Protein AF-W2XPP6-F1 (afdb_monomer)

Radius of gyration: 31.5 Å; Cα contacts (8 Å, |Δi|>4): 57; chains: 1; bounding box: 90×68×47 Å

pLDDT: mean 72.06, std 24.94, range [24.69, 98.06]

Organism: NCBI:txid1317063

Structure (mmCIF, N/CA/C/O backbone):
data_AF-W2XPP6-F1
#
_entry.id   AF-W2XPP6-F1
#
loop_
_atom_site.group_PDB
_atom_site.id
_atom_site.type_symbol
_atom_site.label_atom_id
_atom_site.label_alt_id
_atom_site.label_comp_id
_atom_site.label_asym_id
_atom_site.label_entity_id
_atom_site.label_seq_id
_atom_site.pdbx_PDB_ins_code
_atom_site.Cartn_x
_atom_site.Cartn_y
_atom_site.Cartn_z
_atom_site.occupancy
_atom_site.B_iso_or_equiv
_atom_site.auth_seq_id
_atom_site.auth_comp_id
_atom_site.auth_asym_id
_atom_site.auth_atom_id
_atom_site.pdbx_PDB_model_num
ATOM 1 N N . MET A 1 1 ? -51.534 16.015 16.614 1.00 42.66 1 MET A N 1
ATOM 2 C CA . MET A 1 1 ? -51.135 16.890 15.484 1.00 42.66 1 MET A CA 1
ATOM 3 C C . MET A 1 1 ? -49.617 16.843 15.368 1.00 42.66 1 MET A C 1
ATOM 5 O O . MET A 1 1 ? -48.978 16.786 16.409 1.00 42.66 1 MET A O 1
ATOM 9 N N . ALA A 1 2 ? -49.040 16.830 14.162 1.00 58.72 2 ALA A N 1
ATOM 10 C CA . ALA A 1 2 ? -47.587 16.743 13.966 1.00 58.72 2 ALA A CA 1
ATOM 11 C C . ALA A 1 2 ? -47.048 18.016 13.294 1.00 58.72 2 ALA A C 1
ATOM 13 O O . ALA A 1 2 ? -47.518 18.393 12.223 1.00 58.72 2 ALA A O 1
ATOM 14 N N . VAL A 1 3 ? -46.066 18.674 13.918 1.00 60.50 3 VAL A N 1
ATOM 15 C CA . VAL A 1 3 ? -45.445 19.905 13.399 1.00 60.50 3 VAL A CA 1
ATOM 16 C C . VAL A 1 3 ? -44.143 19.554 12.681 1.00 60.50 3 VAL A C 1
ATOM 18 O O . VAL A 1 3 ? -43.155 19.194 13.316 1.00 60.50 3 VAL A O 1
ATOM 21 N N . MET A 1 4 ? -44.131 19.678 11.353 1.00 54.22 4 MET A N 1
ATOM 22 C CA . MET A 1 4 ? -42.946 19.436 10.521 1.00 54.22 4 MET A CA 1
ATOM 23 C C . MET A 1 4 ? -42.220 20.752 10.218 1.00 54.22 4 MET A C 1
ATOM 25 O O . MET A 1 4 ? -42.762 21.625 9.543 1.00 54.22 4 MET A O 1
ATOM 29 N N . THR A 1 5 ? -40.977 20.906 10.687 1.00 69.69 5 THR A N 1
ATOM 30 C CA . THR A 1 5 ? -40.183 22.130 10.479 1.00 69.69 5 THR A CA 1
ATOM 31 C C . THR A 1 5 ? -39.260 22.023 9.259 1.00 69.69 5 THR A C 1
ATOM 33 O O . THR A 1 5 ? -38.245 21.325 9.252 1.00 69.69 5 THR A O 1
ATOM 36 N N . ARG A 1 6 ? -39.600 22.757 8.192 1.00 64.06 6 ARG A N 1
ATOM 37 C CA . ARG A 1 6 ? -38.834 22.805 6.935 1.00 64.06 6 ARG A CA 1
ATOM 38 C C . ARG A 1 6 ? -37.550 23.629 7.098 1.00 64.06 6 ARG A C 1
ATOM 40 O O . ARG A 1 6 ? -37.597 24.856 7.130 1.00 64.06 6 ARG A O 1
ATOM 47 N N . ARG A 1 7 ? -36.388 22.969 7.132 1.00 66.56 7 ARG A N 1
ATOM 48 C CA . ARG A 1 7 ? -35.077 23.645 7.070 1.00 66.56 7 ARG A CA 1
ATOM 49 C C . ARG A 1 7 ? -34.815 24.181 5.656 1.00 66.56 7 ARG A C 1
ATOM 51 O O . ARG A 1 7 ? -35.081 23.485 4.680 1.00 66.56 7 ARG A O 1
ATOM 58 N N . GLN A 1 8 ? -34.258 25.388 5.543 1.00 66.62 8 GLN A N 1
ATOM 59 C CA . GLN A 1 8 ? -33.750 25.936 4.278 1.00 66.62 8 GLN A CA 1
ATOM 60 C C . GLN A 1 8 ? -32.220 26.022 4.296 1.00 66.62 8 GLN A C 1
ATOM 62 O O . GLN A 1 8 ? -31.626 26.399 5.306 1.00 66.62 8 GLN A O 1
ATOM 67 N N . ALA A 1 9 ? -31.583 25.702 3.168 1.00 64.62 9 ALA A N 1
ATOM 68 C CA . ALA A 1 9 ? -30.138 25.808 2.997 1.00 64.62 9 ALA A CA 1
ATOM 69 C C . ALA A 1 9 ? -29.765 27.169 2.386 1.00 64.62 9 ALA A C 1
ATOM 71 O O . ALA A 1 9 ? -30.153 27.475 1.261 1.00 64.62 9 ALA A O 1
ATOM 72 N N . LYS A 1 10 ? -28.978 27.981 3.104 1.00 64.50 10 LYS A N 1
ATOM 73 C CA . LYS A 1 10 ? -28.370 29.200 2.546 1.00 64.50 10 LYS A CA 1
ATOM 74 C C . LYS A 1 10 ? -27.074 28.838 1.819 1.00 64.50 10 LYS A C 1
ATOM 76 O O . LYS A 1 10 ? -26.094 28.463 2.461 1.00 64.50 10 LYS A O 1
ATOM 81 N N . ALA A 1 11 ? -27.059 28.971 0.494 1.00 72.25 11 ALA A N 1
ATOM 82 C CA . ALA A 1 11 ? -25.853 28.776 -0.306 1.00 72.25 11 ALA A CA 1
ATOM 83 C C . ALA A 1 11 ? -24.819 29.879 -0.012 1.00 72.25 11 ALA A C 1
ATOM 85 O O . ALA A 1 11 ? -25.131 31.069 -0.076 1.00 72.25 11 ALA A O 1
ATOM 86 N N . LYS A 1 12 ? -23.575 29.491 0.293 1.00 75.19 12 LYS A N 1
ATOM 87 C CA . LYS A 1 12 ? -22.450 30.424 0.445 1.00 75.19 12 LYS A CA 1
ATOM 88 C C . LYS A 1 12 ? -21.762 30.600 -0.910 1.00 75.19 12 LYS A C 1
ATOM 90 O O . LYS A 1 12 ? -21.158 29.657 -1.411 1.00 75.19 12 LYS A O 1
ATOM 95 N N . ARG A 1 13 ? -21.834 31.799 -1.494 1.00 73.81 13 ARG A N 1
ATOM 96 C CA . ARG A 1 13 ? -21.019 32.160 -2.666 1.00 73.81 13 ARG A CA 1
ATOM 97 C C . ARG A 1 13 ? -19.594 32.461 -2.208 1.00 73.81 13 ARG A C 1
ATOM 99 O O . ARG A 1 13 ? -19.400 33.361 -1.395 1.00 73.81 13 ARG A O 1
ATOM 106 N N . VAL A 1 14 ? -18.621 31.728 -2.740 1.00 75.19 14 VAL A N 1
ATOM 107 C CA . VAL A 1 14 ? -17.199 32.069 -2.596 1.00 75.19 14 VAL A CA 1
ATOM 108 C C . VAL A 1 14 ? -16.912 33.334 -3.412 1.00 75.19 14 VAL A C 1
ATOM 110 O O . VAL A 1 14 ? -17.481 33.535 -4.488 1.00 75.19 14 VAL A O 1
ATOM 113 N N . ARG A 1 15 ? -16.042 34.195 -2.885 1.00 73.31 15 ARG A N 1
ATOM 114 C CA . ARG A 1 15 ? -15.371 35.271 -3.619 1.00 73.31 15 ARG A CA 1
ATOM 115 C C . ARG A 1 15 ? -13.880 34.956 -3.585 1.00 73.31 15 ARG A C 1
ATOM 117 O O . ARG A 1 15 ? -13.365 34.651 -2.512 1.00 73.31 15 ARG A O 1
ATOM 124 N N . PHE A 1 16 ? -13.228 35.018 -4.736 1.00 64.94 16 PHE A N 1
ATOM 125 C CA . PHE A 1 16 ? -11.772 35.080 -4.825 1.00 64.94 16 PHE A CA 1
ATOM 126 C C . PHE A 1 16 ? -11.352 36.556 -4.846 1.00 64.94 16 PHE A C 1
ATOM 128 O O . PHE A 1 16 ? -12.183 37.421 -5.141 1.00 64.94 16 PHE A O 1
ATOM 135 N N . ALA A 1 17 ? -10.100 36.836 -4.492 1.00 58.97 17 ALA A N 1
ATOM 136 C CA . ALA A 1 17 ? -9.483 38.138 -4.715 1.00 58.97 17 ALA A CA 1
ATOM 137 C C . ALA A 1 17 ? -8.732 38.099 -6.053 1.00 58.97 17 ALA A C 1
ATOM 139 O O . ALA A 1 17 ? -8.051 37.111 -6.323 1.00 58.97 17 ALA A O 1
ATOM 140 N N . ASP A 1 18 ? -8.854 39.153 -6.859 1.00 50.34 18 ASP A N 1
ATOM 141 C CA . ASP A 1 18 ? -7.971 39.383 -8.006 1.00 50.34 18 ASP A CA 1
ATOM 142 C C . ASP A 1 18 ? -6.739 40.160 -7.522 1.00 50.34 18 ASP A C 1
ATOM 144 O O . ASP A 1 18 ? -6.865 41.248 -6.955 1.00 50.34 18 ASP A O 1
ATOM 148 N N . GLU A 1 19 ? -5.542 39.608 -7.726 1.00 49.19 19 GLU A N 1
ATOM 149 C CA . GLU A 1 19 ? -4.284 40.198 -7.252 1.00 49.19 19 GLU A CA 1
ATOM 150 C C . GLU A 1 19 ? -3.703 41.222 -8.242 1.00 49.19 19 GLU A C 1
ATOM 152 O O . GLU A 1 19 ? -2.652 41.015 -8.841 1.00 49.19 19 GLU A O 1
ATOM 157 N N . HIS A 1 20 ? -4.364 42.376 -8.373 1.00 41.66 20 HIS 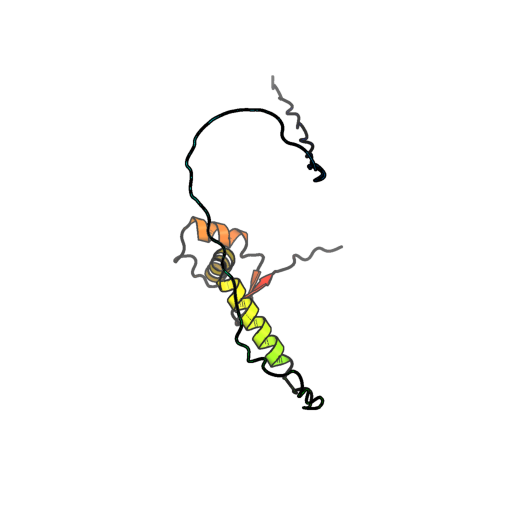A N 1
ATOM 158 C CA . HIS A 1 20 ? -3.766 43.573 -8.975 1.00 41.66 20 HIS A CA 1
ATOM 159 C C . HIS A 1 20 ? -4.054 44.816 -8.123 1.00 41.66 20 HIS A C 1
ATOM 161 O O . HIS A 1 20 ? -5.072 45.484 -8.283 1.00 41.66 20 HIS A O 1
ATOM 167 N N . SER A 1 21 ? -3.131 45.124 -7.208 1.00 43.22 21 SER A N 1
ATOM 168 C CA . SER A 1 21 ? -3.179 46.309 -6.343 1.00 43.22 21 SER A CA 1
ATOM 169 C C . SER A 1 21 ? -1.773 46.871 -6.111 1.00 43.22 21 SER A C 1
ATOM 171 O O . SER A 1 21 ? -1.229 46.788 -5.009 1.00 43.22 21 SER A O 1
ATOM 173 N N . GLU A 1 22 ? -1.175 47.451 -7.152 1.00 41.59 22 GLU A N 1
ATOM 174 C CA . GLU A 1 22 ? -0.006 48.313 -6.965 1.00 41.59 22 GLU A CA 1
ATOM 175 C C . GLU A 1 22 ? -0.398 49.691 -6.394 1.00 41.59 22 GLU A C 1
ATOM 177 O O . GLU A 1 22 ? -1.498 50.189 -6.621 1.00 41.59 22 GLU A O 1
ATOM 182 N N . GLN A 1 23 ? 0.593 50.326 -5.760 1.00 33.72 23 GLN A N 1
ATOM 183 C CA . GLN A 1 23 ? 0.696 51.741 -5.370 1.00 33.72 23 GLN A CA 1
ATOM 184 C C . GLN A 1 23 ? 0.149 52.213 -3.999 1.00 33.72 23 GLN A C 1
ATOM 186 O O . GLN A 1 23 ? -1.025 52.125 -3.665 1.00 33.72 23 GLN A O 1
ATOM 191 N N . ALA A 1 24 ? 1.074 52.883 -3.293 1.00 32.25 24 ALA A N 1
ATOM 192 C CA . ALA A 1 24 ? 0.899 54.002 -2.354 1.00 32.25 24 ALA A CA 1
ATOM 193 C C . ALA A 1 24 ? 0.242 53.778 -0.963 1.00 32.25 24 ALA A C 1
ATOM 195 O O . ALA A 1 24 ? -0.955 54.002 -0.788 1.00 32.25 24 ALA A O 1
ATOM 196 N N . PRO A 1 25 ? 1.048 53.547 0.099 1.00 37.03 25 PRO A N 1
ATOM 197 C CA . PRO A 1 25 ? 0.629 53.782 1.483 1.00 37.03 25 PRO A CA 1
ATOM 198 C C . PRO A 1 25 ? 0.723 55.274 1.880 1.00 37.03 25 PRO A C 1
ATOM 200 O O . PRO A 1 25 ? 1.725 55.946 1.616 1.00 37.03 25 PRO A O 1
ATOM 203 N N . LYS A 1 26 ? -0.294 55.796 2.583 1.00 34.66 26 LYS A N 1
ATOM 204 C CA . LYS A 1 26 ? -0.309 57.136 3.211 1.00 34.66 26 LYS A CA 1
ATOM 205 C C . LYS A 1 26 ? -1.051 57.097 4.557 1.00 34.66 26 LYS A C 1
ATOM 207 O O . LYS A 1 26 ? -2.172 56.610 4.618 1.00 34.66 26 LYS A O 1
ATOM 212 N N . GLY A 1 27 ? -0.447 57.681 5.598 1.00 32.12 27 GLY A N 1
ATOM 213 C CA . GLY A 1 27 ? -0.961 57.720 6.981 1.00 32.12 27 GLY A CA 1
ATOM 214 C C . GLY A 1 27 ? -0.181 56.754 7.894 1.00 32.12 27 GLY A C 1
ATOM 215 O O . GLY A 1 27 ? -0.270 55.553 7.686 1.00 32.12 27 GLY A O 1
ATOM 216 N N . ARG A 1 28 ? 0.745 57.190 8.768 1.00 32.41 28 ARG A N 1
ATOM 217 C CA . ARG A 1 28 ? 0.579 58.028 9.987 1.00 32.41 28 ARG A CA 1
ATOM 218 C C . ARG A 1 28 ? -0.072 57.207 11.116 1.00 32.41 28 ARG A C 1
ATOM 220 O O . ARG A 1 28 ? -1.224 56.833 10.962 1.00 32.41 28 ARG A O 1
ATOM 227 N N . GLU A 1 29 ? 0.556 56.897 12.254 1.00 32.75 29 GLU A N 1
ATOM 228 C CA . GLU A 1 29 ? 1.862 57.247 12.881 1.00 32.75 29 GLU A CA 1
ATOM 229 C C . GLU A 1 29 ? 2.376 55.979 13.658 1.00 32.75 29 GLU A C 1
ATOM 231 O O . GLU A 1 29 ? 1.748 54.933 13.521 1.00 32.75 29 GLU A O 1
ATOM 236 N N . GLN A 1 30 ? 3.468 55.882 14.441 1.00 35.38 30 GLN A N 1
ATOM 237 C CA . GLN A 1 30 ? 4.329 56.859 15.138 1.00 35.38 30 GLN A CA 1
ATOM 238 C C . GLN A 1 30 ? 5.777 56.310 15.379 1.00 35.38 30 GLN A C 1
ATOM 240 O O . GLN A 1 30 ? 6.237 55.408 14.687 1.00 35.38 30 GLN A O 1
ATOM 245 N N . CYS A 1 31 ? 6.506 56.883 16.345 1.00 24.69 31 CYS A N 1
ATOM 246 C CA . CYS A 1 31 ? 7.931 56.732 16.688 1.00 24.69 31 CYS A CA 1
ATOM 247 C C . CYS A 1 31 ? 8.430 55.362 17.216 1.00 24.69 31 CYS A C 1
ATOM 249 O O . CYS A 1 31 ? 7.846 54.823 18.157 1.00 24.69 31 CYS A O 1
ATOM 251 N N . LYS A 1 32 ? 9.654 54.958 16.816 1.00 36.91 32 LYS A N 1
ATOM 252 C CA . LYS A 1 32 ? 10.876 55.108 17.660 1.00 36.91 32 LYS A CA 1
ATOM 253 C C . LYS A 1 32 ? 12.205 54.794 16.929 1.00 36.91 32 LYS A C 1
ATOM 255 O O . LYS A 1 32 ? 12.531 53.642 16.683 1.00 36.91 32 LYS A O 1
ATOM 260 N N . GLU A 1 33 ? 12.947 55.861 16.621 1.00 30.14 33 GLU A N 1
ATOM 261 C CA . GLU A 1 33 ? 14.391 56.071 16.881 1.00 30.14 33 GLU A CA 1
ATOM 262 C C . GLU A 1 33 ? 15.292 54.851 17.204 1.00 30.14 33 GLU A C 1
ATOM 264 O O . GLU A 1 33 ? 15.081 54.207 18.233 1.00 30.14 33 GLU A O 1
ATOM 269 N N . ARG A 1 34 ? 16.374 54.659 16.416 1.00 41.31 34 ARG A N 1
ATOM 270 C CA . ARG A 1 34 ? 17.809 54.699 16.833 1.00 41.31 34 ARG A CA 1
ATOM 271 C C . ARG A 1 34 ? 18.751 54.777 15.615 1.00 41.31 34 ARG A C 1
ATOM 273 O O . ARG A 1 34 ? 18.517 54.099 14.620 1.00 41.31 34 ARG A O 1
ATOM 280 N N . ASP A 1 35 ? 19.809 55.584 15.714 1.00 32.84 35 ASP A N 1
ATOM 281 C CA . ASP A 1 35 ? 20.858 55.761 14.691 1.00 32.84 35 ASP A CA 1
ATOM 282 C C . ASP A 1 35 ? 21.859 54.587 14.615 1.00 32.84 35 ASP A C 1
ATOM 284 O O . ASP A 1 35 ? 21.977 53.811 15.566 1.00 32.84 35 ASP A O 1
ATOM 288 N N . GLY A 1 36 ? 22.608 54.463 13.501 1.00 33.81 36 GLY A N 1
ATOM 289 C CA . GLY A 1 36 ? 23.469 53.283 13.261 1.00 33.81 36 GLY A CA 1
ATOM 290 C C . GLY A 1 36 ? 24.671 53.371 12.295 1.00 33.81 36 GLY A C 1
ATOM 291 O O . GLY A 1 36 ? 25.400 52.392 12.217 1.00 33.81 36 GLY A O 1
ATOM 292 N N . VAL A 1 37 ? 24.928 54.510 11.634 1.00 33.53 37 VAL A N 1
ATOM 293 C CA . VAL A 1 37 ? 26.162 54.833 10.862 1.00 33.53 37 VAL A CA 1
ATOM 294 C C . VAL A 1 37 ? 26.525 53.961 9.629 1.00 33.53 37 VAL A C 1
ATOM 296 O O . VAL A 1 37 ? 25.924 52.934 9.337 1.00 33.53 37 VAL A O 1
ATOM 299 N N . VAL A 1 38 ? 27.481 54.465 8.841 1.00 37.25 38 VAL A N 1
ATOM 300 C CA . VAL A 1 38 ? 27.958 53.950 7.543 1.00 37.25 38 VAL A CA 1
ATOM 301 C C . VAL A 1 38 ? 29.095 52.927 7.689 1.00 37.25 38 VAL A C 1
ATOM 303 O O . VAL A 1 38 ? 29.943 53.090 8.562 1.00 37.25 38 VAL A O 1
ATOM 306 N N . ASN A 1 39 ? 29.187 51.952 6.775 1.00 31.70 39 ASN A N 1
ATOM 307 C CA . ASN A 1 39 ? 30.424 51.740 6.008 1.00 31.70 39 ASN A CA 1
ATOM 308 C C . ASN A 1 39 ? 30.163 50.974 4.697 1.00 31.70 39 ASN A C 1
ATOM 310 O O . ASN A 1 39 ? 29.434 49.984 4.687 1.00 31.70 39 ASN A O 1
ATOM 314 N N . GLU A 1 40 ? 30.804 51.397 3.610 1.00 42.56 40 GLU A N 1
ATOM 315 C CA . GLU A 1 40 ? 30.928 50.617 2.372 1.00 42.56 40 GLU A CA 1
ATOM 316 C C . GLU A 1 40 ? 32.247 49.832 2.405 1.00 42.56 40 GLU A C 1
ATOM 318 O O . GLU A 1 40 ? 33.208 50.330 2.976 1.00 42.56 40 GLU A O 1
ATOM 323 N N . HIS A 1 41 ? 32.317 48.647 1.783 1.00 33.66 41 HIS A N 1
ATOM 324 C CA . HIS A 1 41 ? 33.514 48.144 1.077 1.00 33.66 41 HIS A CA 1
ATOM 325 C C . HIS A 1 41 ? 33.217 46.814 0.357 1.00 33.66 41 HIS A C 1
ATOM 327 O O . HIS A 1 41 ? 33.024 45.775 0.983 1.00 33.66 41 HIS A O 1
ATOM 333 N N . SER A 1 42 ? 33.256 46.856 -0.975 1.00 45.34 42 SER A N 1
ATOM 334 C CA . SER A 1 42 ? 33.738 45.747 -1.818 1.00 45.34 42 SER A CA 1
ATOM 335 C C . SER A 1 42 ? 35.250 45.977 -2.031 1.00 45.34 42 SER A C 1
ATOM 337 O O . SER A 1 42 ? 35.654 47.147 -1.968 1.00 45.34 42 SER A O 1
ATOM 339 N N . PRO A 1 43 ? 36.101 44.948 -2.239 1.00 46.22 43 PRO A N 1
ATOM 340 C CA . PRO A 1 43 ? 36.245 44.405 -3.601 1.00 46.22 43 PRO A CA 1
ATOM 341 C C . PRO A 1 43 ? 36.653 42.908 -3.705 1.00 46.22 43 PRO A C 1
ATOM 343 O O . PRO A 1 43 ? 36.899 42.248 -2.703 1.00 46.22 43 PRO A O 1
ATOM 346 N N . ASP A 1 44 ? 36.754 42.435 -4.957 1.00 31.36 44 ASP A N 1
ATOM 347 C CA . ASP A 1 44 ? 37.616 41.367 -5.520 1.00 31.36 44 ASP A CA 1
ATOM 348 C C . ASP A 1 44 ? 37.659 39.954 -4.872 1.00 31.36 44 ASP A C 1
ATOM 350 O O . ASP A 1 44 ? 37.981 39.778 -3.706 1.00 31.36 44 ASP A O 1
ATOM 354 N N . ASN A 1 45 ? 37.283 38.851 -5.544 1.00 39.91 45 ASN A N 1
ATOM 355 C CA . ASN A 1 45 ? 37.708 38.263 -6.840 1.00 39.91 45 ASN A CA 1
ATOM 356 C C . ASN A 1 45 ? 38.895 37.270 -6.732 1.00 39.91 45 ASN A C 1
ATOM 358 O O . ASN A 1 45 ? 40.052 37.661 -6.821 1.00 39.91 45 ASN A O 1
ATOM 362 N N . ILE A 1 46 ? 38.548 35.978 -6.628 1.00 43.97 46 ILE A N 1
ATOM 363 C CA . ILE A 1 46 ? 39.235 34.751 -7.101 1.00 43.97 46 ILE A CA 1
ATOM 364 C C . ILE A 1 46 ? 38.074 33.739 -7.251 1.00 43.97 46 ILE A C 1
ATOM 366 O O . ILE A 1 46 ? 37.360 33.504 -6.281 1.00 43.97 46 ILE A O 1
ATOM 370 N N . SER A 1 47 ? 37.615 33.330 -8.438 1.00 40.25 47 SER A N 1
ATOM 371 C CA . SER A 1 47 ? 38.251 32.604 -9.553 1.00 40.25 47 SER A CA 1
ATOM 372 C C . SER A 1 47 ? 38.352 31.087 -9.325 1.00 40.25 47 SER A C 1
ATOM 374 O O . SER A 1 47 ? 38.999 30.648 -8.382 1.00 40.25 47 SER A O 1
ATOM 376 N N . GLN A 1 48 ? 37.766 30.333 -10.269 1.00 42.03 48 GLN A N 1
ATOM 377 C CA . GLN A 1 48 ? 37.848 28.874 -10.467 1.00 42.03 48 GLN A CA 1
ATOM 378 C C . GLN A 1 48 ? 37.250 27.951 -9.371 1.00 42.03 48 GLN A C 1
ATOM 380 O O . GLN A 1 48 ? 37.176 28.304 -8.204 1.00 42.03 48 GLN A O 1
ATOM 385 N N . ASP A 1 49 ? 36.725 26.759 -9.693 1.00 39.81 49 ASP A N 1
ATOM 386 C CA . ASP A 1 49 ? 36.689 26.041 -10.984 1.00 39.81 49 ASP A CA 1
ATOM 387 C C . ASP A 1 49 ? 35.262 25.780 -11.511 1.00 39.81 49 ASP A C 1
ATOM 389 O O . ASP A 1 49 ? 34.342 25.461 -10.758 1.00 39.81 49 ASP A O 1
ATOM 393 N N . GLN A 1 50 ? 35.100 25.804 -12.842 1.00 43.59 50 GLN A N 1
ATOM 394 C CA . GLN A 1 50 ? 33.995 25.102 -13.508 1.00 43.59 50 GLN A CA 1
ATOM 395 C C . GLN A 1 50 ? 34.443 23.675 -13.872 1.00 43.59 50 GLN A C 1
ATOM 397 O O . GLN A 1 50 ? 35.424 23.538 -14.607 1.00 43.59 50 GLN A O 1
ATOM 402 N N . PRO A 1 51 ? 33.711 22.607 -13.497 1.00 46.16 51 PRO A N 1
ATOM 403 C CA . PRO A 1 51 ? 33.853 21.322 -14.176 1.00 46.16 51 PRO A CA 1
ATOM 404 C C . PRO A 1 51 ? 33.346 21.480 -15.618 1.00 46.16 51 PRO A C 1
ATOM 406 O O . PRO A 1 51 ? 32.176 21.788 -15.852 1.00 46.16 51 PRO A O 1
ATOM 409 N N . SER A 1 52 ? 34.241 21.337 -16.596 1.00 45.28 52 SER A N 1
ATOM 410 C CA . SER A 1 52 ? 33.989 21.814 -17.956 1.00 45.28 52 SER A CA 1
ATOM 411 C C . SER A 1 52 ? 32.912 21.022 -18.705 1.00 45.28 52 SER A C 1
ATOM 413 O O . SER A 1 52 ? 32.927 19.792 -18.810 1.00 45.28 52 SER A O 1
ATOM 415 N N . SER A 1 53 ? 31.994 21.755 -19.338 1.00 51.50 53 SER A N 1
ATOM 416 C CA . SER A 1 53 ? 31.131 21.185 -20.367 1.00 51.50 53 SER A CA 1
ATOM 417 C C . SER A 1 53 ? 31.954 20.903 -21.625 1.00 51.50 53 SER A C 1
ATOM 419 O O . SER A 1 53 ? 32.198 21.809 -22.419 1.00 51.50 53 SER A O 1
ATOM 421 N N . THR A 1 54 ? 32.380 19.651 -21.819 1.00 47.47 54 THR A N 1
ATOM 422 C CA . THR A 1 54 ? 32.135 18.861 -23.049 1.00 47.47 54 THR A CA 1
ATOM 423 C C . THR A 1 54 ? 32.964 17.575 -23.048 1.00 47.47 54 THR A C 1
ATOM 425 O O . THR A 1 54 ? 34.088 17.522 -23.541 1.00 47.47 54 THR A O 1
ATOM 428 N N . LYS A 1 55 ? 32.334 16.474 -22.630 1.00 45.16 55 LYS A N 1
ATOM 429 C CA . LYS A 1 55 ? 32.555 15.176 -23.282 1.00 45.16 55 LYS A CA 1
ATOM 430 C C . LYS A 1 55 ? 31.258 14.372 -23.323 1.00 45.16 55 LYS A C 1
ATOM 432 O O . LYS A 1 55 ? 31.108 13.345 -22.673 1.00 45.16 55 LYS A O 1
ATOM 437 N N . ARG A 1 56 ? 30.293 14.867 -24.110 1.00 54.88 56 ARG A N 1
ATOM 438 C CA . ARG A 1 56 ? 29.120 14.078 -24.512 1.00 54.88 56 ARG A CA 1
ATOM 439 C C . ARG A 1 56 ? 29.586 12.953 -25.438 1.00 54.88 56 ARG A C 1
ATOM 441 O O . ARG A 1 56 ? 29.571 13.108 -26.654 1.00 54.88 56 ARG A O 1
ATOM 448 N N . THR A 1 57 ? 29.999 11.830 -24.859 1.00 50.84 57 THR A N 1
ATOM 449 C CA . THR A 1 57 ? 30.154 10.554 -25.565 1.00 50.84 57 THR A CA 1
ATOM 450 C C . THR A 1 57 ? 28.770 10.009 -25.912 1.00 50.84 57 THR A C 1
ATOM 452 O O . THR A 1 57 ? 28.262 9.085 -25.281 1.00 50.84 57 THR A O 1
ATOM 455 N N . SER A 1 58 ? 28.128 10.625 -26.905 1.00 57.62 58 SER A N 1
ATOM 456 C CA . SER A 1 58 ? 27.022 10.000 -27.627 1.00 57.62 58 SER A CA 1
ATOM 457 C C . SER A 1 58 ? 27.502 8.670 -28.209 1.00 57.62 58 SER A C 1
ATOM 459 O O . SER A 1 58 ? 28.606 8.621 -28.747 1.00 57.62 58 SER A O 1
ATOM 461 N N . ALA A 1 59 ? 26.669 7.631 -28.116 1.00 54.09 59 ALA A N 1
ATOM 462 C CA . ALA A 1 59 ? 27.020 6.241 -28.420 1.00 54.09 59 ALA A CA 1
ATOM 463 C C . ALA A 1 59 ? 28.023 5.584 -27.441 1.00 54.09 59 ALA A C 1
ATOM 465 O O . ALA A 1 59 ? 28.969 4.916 -27.847 1.00 54.09 59 ALA A O 1
ATOM 466 N N . LEU A 1 60 ? 27.724 5.646 -26.140 1.00 55.16 60 LEU A N 1
ATOM 467 C CA . LEU A 1 60 ? 27.555 4.363 -25.449 1.00 55.16 60 LEU A CA 1
ATOM 468 C C . LEU A 1 60 ? 26.166 3.826 -25.827 1.00 55.16 60 LEU A C 1
ATOM 470 O O . LEU A 1 60 ? 25.230 4.615 -25.986 1.00 55.16 60 LEU A O 1
ATOM 474 N N . GLY A 1 61 ? 26.058 2.518 -26.068 1.00 50.59 61 GLY A N 1
ATOM 475 C CA . GLY A 1 61 ? 24.791 1.896 -26.461 1.00 50.59 61 GLY A CA 1
ATOM 476 C C . GLY A 1 61 ? 23.720 2.121 -25.396 1.00 50.59 61 GLY A C 1
ATOM 477 O O . GLY A 1 61 ? 24.044 2.189 -24.213 1.00 50.59 61 GLY A O 1
ATOM 478 N N . GLY A 1 62 ? 22.456 2.247 -25.815 1.00 58.31 62 GLY A N 1
ATOM 479 C CA . GLY A 1 62 ? 21.344 2.272 -24.867 1.00 58.31 62 GLY A CA 1
ATOM 480 C C . GLY A 1 62 ? 21.400 1.005 -24.023 1.00 58.31 62 GLY A C 1
ATOM 481 O O . GLY A 1 62 ? 21.364 -0.090 -24.580 1.00 58.31 62 GLY A O 1
ATOM 482 N N . GLU A 1 63 ? 21.576 1.165 -22.713 1.00 65.12 63 GLU A N 1
ATOM 483 C CA . GLU A 1 63 ? 21.735 0.046 -21.791 1.00 65.12 63 GLU A CA 1
ATOM 484 C C . GLU A 1 63 ? 20.505 -0.863 -21.902 1.00 65.12 63 GLU A C 1
ATOM 486 O O . GLU A 1 63 ? 19.371 -0.384 -21.817 1.00 65.12 63 GLU A O 1
ATOM 491 N N . ASP A 1 64 ? 20.731 -2.164 -22.106 1.00 78.69 64 ASP A N 1
ATOM 492 C CA . ASP A 1 64 ? 19.681 -3.186 -22.192 1.00 78.69 64 ASP A CA 1
ATOM 493 C C . ASP A 1 64 ? 19.143 -3.491 -20.784 1.00 78.69 64 ASP A C 1
ATOM 495 O O . ASP A 1 64 ? 19.328 -4.564 -20.209 1.00 78.69 64 ASP A O 1
ATOM 499 N N . VAL A 1 65 ? 18.564 -2.459 -20.166 1.00 80.50 65 VAL A N 1
ATOM 500 C CA . VAL A 1 65 ? 17.980 -2.520 -18.832 1.00 80.50 65 VAL A CA 1
ATOM 501 C C . VAL A 1 65 ? 16.664 -3.271 -18.950 1.00 80.50 65 VAL A C 1
ATOM 503 O O . VAL A 1 65 ? 15.666 -2.716 -19.416 1.00 80.50 65 VAL A O 1
ATOM 506 N N . ASP A 1 66 ? 16.674 -4.524 -18.498 1.00 91.50 66 ASP A N 1
ATOM 507 C CA . ASP A 1 66 ? 15.513 -5.409 -18.479 1.00 91.50 66 ASP A CA 1
ATOM 508 C C . ASP A 1 66 ? 14.248 -4.650 -18.007 1.00 91.50 66 ASP A C 1
ATOM 510 O O . ASP A 1 66 ? 14.202 -4.141 -16.876 1.00 91.50 66 ASP A O 1
ATOM 514 N N . PRO A 1 67 ? 13.188 -4.571 -18.838 1.00 92.19 67 PRO A N 1
ATOM 515 C CA . PRO A 1 67 ? 11.929 -3.935 -18.469 1.00 92.19 67 PRO A CA 1
ATOM 516 C C . PRO A 1 67 ? 11.321 -4.465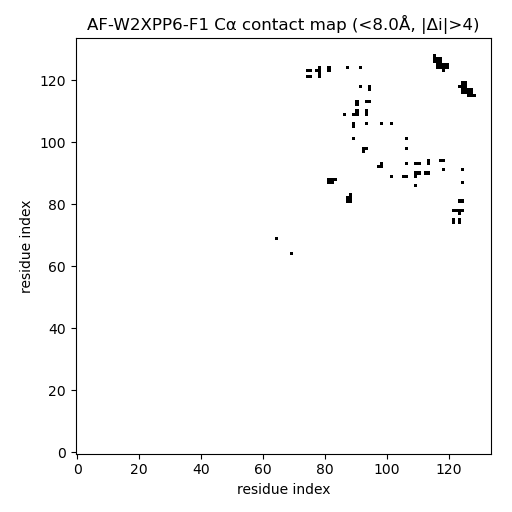 -17.161 1.00 92.19 67 PRO A C 1
ATOM 518 O O . PRO A 1 67 ? 10.592 -3.730 -16.486 1.00 92.19 67 PRO A O 1
ATOM 521 N N . ILE A 1 68 ? 11.615 -5.709 -16.766 1.00 93.25 68 ILE A N 1
ATOM 522 C CA . ILE A 1 68 ? 11.202 -6.285 -15.482 1.00 93.25 68 ILE A CA 1
ATOM 523 C C . ILE A 1 68 ? 11.968 -5.648 -14.315 1.00 93.25 68 ILE A C 1
ATOM 525 O O . ILE A 1 68 ? 11.357 -5.390 -13.274 1.00 93.25 68 ILE A O 1
ATOM 529 N N . GLU A 1 69 ? 13.251 -5.309 -14.467 1.00 93.31 69 GLU A N 1
ATOM 530 C CA . GLU A 1 69 ? 14.012 -4.566 -13.455 1.00 93.31 69 GLU A CA 1
ATOM 531 C C . GLU A 1 69 ? 13.528 -3.120 -13.318 1.00 93.31 69 GLU A C 1
ATOM 533 O O . GLU A 1 69 ? 13.305 -2.661 -12.194 1.00 93.31 69 GLU A O 1
ATOM 538 N N . ILE A 1 70 ? 13.241 -2.433 -14.432 1.00 93.81 70 ILE A N 1
ATOM 539 C CA . ILE A 1 70 ? 12.629 -1.090 -14.411 1.00 93.81 70 ILE A CA 1
ATOM 540 C C . ILE A 1 70 ? 11.287 -1.127 -13.661 1.00 93.81 70 ILE A C 1
ATOM 542 O O . ILE A 1 70 ? 11.003 -0.270 -12.816 1.00 93.81 70 ILE A O 1
ATOM 546 N N . GLN A 1 71 ? 10.458 -2.144 -13.918 1.00 95.44 71 GLN A N 1
ATOM 547 C CA . GLN A 1 71 ? 9.201 -2.338 -13.197 1.00 95.44 71 GLN A CA 1
ATOM 548 C C . GLN A 1 71 ? 9.408 -2.673 -11.713 1.00 95.44 71 GLN A C 1
ATOM 550 O O . GLN A 1 71 ? 8.716 -2.096 -10.870 1.00 95.44 71 GLN A O 1
ATOM 555 N N . ARG A 1 72 ? 10.350 -3.565 -11.377 1.00 95.38 72 ARG A N 1
ATOM 556 C CA . ARG A 1 72 ? 10.699 -3.938 -9.995 1.00 95.38 72 ARG A CA 1
ATOM 557 C C . ARG A 1 72 ? 11.146 -2.707 -9.206 1.00 95.38 72 ARG A C 1
ATOM 559 O O . ARG A 1 72 ? 10.641 -2.464 -8.111 1.00 95.38 72 ARG A O 1
ATOM 566 N N . GLU A 1 73 ? 12.014 -1.881 -9.786 1.00 96.81 73 GLU A N 1
ATOM 567 C CA . GLU A 1 73 ? 12.490 -0.642 -9.172 1.00 96.81 73 GLU A CA 1
ATOM 568 C C . GLU A 1 73 ? 11.367 0.392 -9.010 1.00 96.81 73 GLU A C 1
ATOM 570 O O . GLU A 1 73 ? 11.233 1.020 -7.955 1.00 96.81 73 GLU A O 1
ATOM 575 N N . ARG A 1 74 ? 10.492 0.533 -10.013 1.00 97.25 74 ARG A N 1
ATOM 576 C CA . ARG A 1 74 ? 9.302 1.389 -9.910 1.00 97.25 74 ARG A CA 1
ATOM 577 C C . ARG A 1 74 ? 8.387 0.942 -8.766 1.00 97.25 74 ARG A C 1
ATOM 579 O O . ARG A 1 74 ? 7.947 1.791 -7.9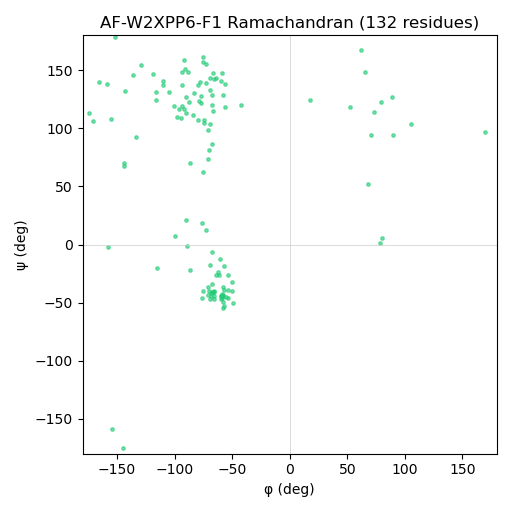90 1.00 97.25 74 ARG A O 1
ATOM 586 N N . ARG A 1 75 ? 8.127 -0.363 -8.616 1.00 97.69 75 ARG A N 1
ATOM 587 C CA . ARG A 1 75 ? 7.307 -0.900 -7.513 1.00 97.69 75 ARG A CA 1
ATOM 588 C C . ARG A 1 75 ? 7.997 -0.724 -6.153 1.00 97.69 75 ARG A C 1
ATOM 590 O O . ARG A 1 75 ? 7.352 -0.218 -5.236 1.00 97.69 75 ARG A O 1
ATOM 597 N N . ARG A 1 76 ? 9.318 -0.944 -6.049 1.00 97.38 76 ARG A N 1
ATOM 598 C CA . ARG A 1 76 ? 10.124 -0.627 -4.847 1.00 97.38 76 ARG A CA 1
ATOM 599 C C . ARG A 1 76 ? 9.989 0.841 -4.425 1.00 97.38 76 ARG A C 1
ATOM 601 O O . ARG A 1 76 ? 9.794 1.129 -3.242 1.00 97.38 76 ARG A O 1
ATOM 608 N N . ARG A 1 77 ? 10.059 1.784 -5.375 1.00 97.94 77 ARG A N 1
ATOM 609 C CA . ARG A 1 77 ? 9.876 3.224 -5.106 1.00 97.94 77 ARG A CA 1
ATOM 610 C C . ARG A 1 77 ? 8.453 3.555 -4.650 1.00 97.94 77 ARG A C 1
ATOM 612 O O . ARG A 1 77 ? 8.303 4.353 -3.728 1.00 97.94 77 ARG A O 1
ATOM 619 N N . ILE A 1 78 ? 7.429 2.931 -5.239 1.00 97.44 78 ILE A N 1
ATOM 620 C CA . ILE A 1 78 ? 6.023 3.109 -4.835 1.00 97.44 78 ILE A CA 1
ATOM 621 C C . ILE A 1 78 ? 5.786 2.568 -3.418 1.00 97.44 78 ILE A C 1
ATOM 623 O O . ILE A 1 78 ? 5.215 3.284 -2.597 1.00 97.44 78 ILE A O 1
ATOM 627 N N . ALA A 1 79 ? 6.270 1.363 -3.096 1.00 97.56 79 ALA A N 1
ATOM 628 C CA . ALA A 1 79 ? 6.179 0.801 -1.747 1.00 97.56 79 ALA A CA 1
ATOM 629 C C . ALA A 1 79 ? 6.830 1.742 -0.717 1.00 97.56 79 ALA A C 1
ATOM 631 O O . ALA A 1 79 ? 6.150 2.207 0.197 1.00 97.56 79 ALA A O 1
ATOM 632 N N . LYS A 1 80 ? 8.087 2.152 -0.956 1.00 98.06 80 LYS A N 1
ATOM 633 C CA . LYS A 1 80 ? 8.840 3.090 -0.100 1.00 98.06 80 LYS A CA 1
ATOM 634 C C . LYS A 1 80 ? 8.215 4.491 -0.001 1.00 98.06 80 LYS A C 1
ATOM 636 O O . LYS A 1 80 ? 8.489 5.204 0.961 1.00 98.06 80 LYS A O 1
ATOM 641 N N . ALA A 1 81 ? 7.415 4.918 -0.978 1.00 97.94 81 ALA A N 1
ATOM 642 C CA . ALA A 1 81 ? 6.630 6.148 -0.881 1.00 97.94 81 ALA A CA 1
ATOM 643 C C . ALA A 1 81 ? 5.400 5.947 0.017 1.00 97.94 81 ALA A C 1
ATOM 645 O O . ALA A 1 81 ? 5.173 6.750 0.919 1.00 97.94 81 ALA A O 1
ATOM 646 N N . GLN A 1 82 ? 4.666 4.844 -0.166 1.00 97.69 82 GLN A N 1
ATOM 647 C CA . GLN A 1 82 ? 3.525 4.491 0.681 1.00 97.69 82 GLN A CA 1
ATOM 648 C C . GLN A 1 82 ? 3.936 4.338 2.155 1.00 97.69 82 GLN A C 1
ATOM 650 O O . GLN A 1 82 ? 3.260 4.865 3.032 1.00 97.69 82 GLN A O 1
ATOM 655 N N . ASP A 1 83 ? 5.075 3.699 2.433 1.00 97.12 83 ASP A N 1
ATOM 656 C CA . ASP A 1 83 ? 5.560 3.452 3.801 1.00 97.12 83 ASP A 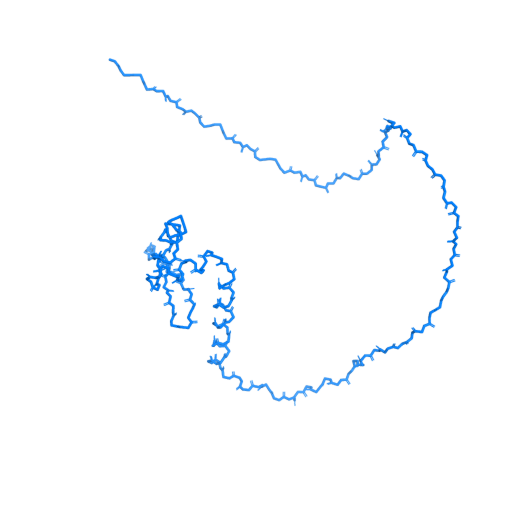CA 1
ATOM 657 C C . ASP A 1 83 ? 5.985 4.722 4.569 1.00 97.12 83 ASP A C 1
ATOM 659 O O . ASP A 1 83 ? 6.253 4.654 5.766 1.00 97.12 83 ASP A O 1
ATOM 663 N N . LYS A 1 84 ? 6.011 5.894 3.915 1.00 97.50 84 LYS A N 1
A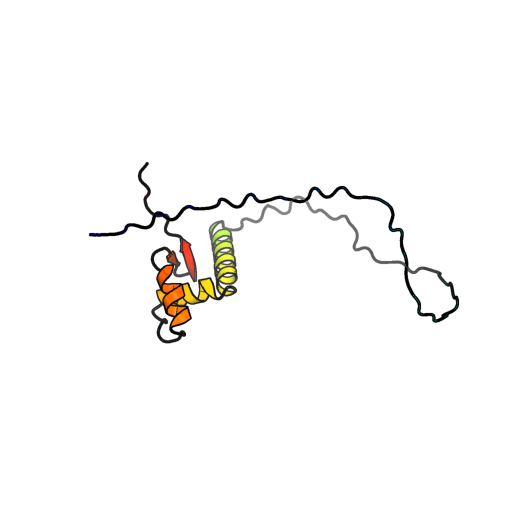TOM 664 C CA . LYS A 1 84 ? 6.223 7.197 4.571 1.00 97.50 84 LYS A CA 1
ATOM 665 C C . LYS A 1 84 ? 4.939 7.838 5.098 1.00 97.50 84 LYS A C 1
ATOM 667 O O . LYS A 1 84 ? 5.020 8.707 5.961 1.00 97.50 84 LYS A O 1
ATOM 672 N N . GLU A 1 85 ? 3.766 7.467 4.585 1.00 96.75 85 GLU A N 1
ATOM 673 C CA . GLU A 1 85 ? 2.496 8.026 5.055 1.00 96.75 85 GLU A CA 1
ATOM 674 C C . GLU A 1 85 ? 1.810 7.055 6.021 1.00 96.75 85 GLU A C 1
ATOM 676 O O . GLU A 1 85 ? 1.380 5.966 5.631 1.00 96.75 85 GLU A O 1
ATOM 681 N N . GLN A 1 86 ? 1.588 7.496 7.264 1.00 95.88 86 GLN A N 1
ATOM 682 C CA . GLN A 1 86 ? 0.906 6.713 8.307 1.00 95.88 86 GLN A CA 1
ATOM 683 C C . GLN A 1 86 ? -0.432 6.113 7.833 1.00 95.88 86 GLN A C 1
ATOM 685 O O . GLN A 1 86 ? -0.808 5.013 8.230 1.00 95.88 86 GLN A O 1
ATOM 690 N N . LYS A 1 87 ? -1.146 6.808 6.936 1.00 95.75 87 LYS A N 1
ATOM 691 C CA . LYS A 1 87 ? -2.389 6.341 6.308 1.00 95.75 87 LYS A CA 1
ATOM 692 C C . LYS A 1 87 ? -2.207 5.019 5.551 1.00 95.75 87 LYS A C 1
ATOM 694 O O . LYS A 1 87 ? -3.013 4.110 5.739 1.00 95.75 87 LYS A O 1
ATOM 699 N N . TRP A 1 88 ? -1.188 4.908 4.698 1.00 97.81 88 TRP A N 1
ATOM 700 C CA . TRP A 1 88 ? -0.949 3.692 3.919 1.00 97.81 88 TRP A CA 1
ATOM 701 C C . TRP A 1 88 ? -0.344 2.596 4.793 1.00 97.81 88 TRP A C 1
ATOM 703 O O . TRP A 1 88 ? -0.801 1.461 4.706 1.00 97.81 88 TRP A O 1
ATOM 713 N N . VAL A 1 89 ? 0.586 2.933 5.695 1.00 97.19 89 VAL A N 1
ATOM 714 C CA . VAL A 1 89 ? 1.140 1.995 6.693 1.00 97.19 89 VAL A CA 1
ATOM 715 C C . VAL A 1 89 ? 0.024 1.333 7.509 1.00 97.19 89 VAL A C 1
ATOM 717 O O . VAL A 1 89 ? -0.004 0.112 7.649 1.00 97.19 89 VAL A O 1
ATOM 720 N N . ASN A 1 90 ? -0.949 2.115 7.981 1.00 97.56 90 ASN A N 1
ATOM 721 C CA . ASN A 1 90 ? -2.075 1.605 8.760 1.00 97.56 90 ASN A CA 1
ATOM 722 C C . ASN A 1 90 ? -3.024 0.717 7.931 1.00 97.56 90 ASN A C 1
ATOM 724 O O . ASN A 1 90 ? -3.540 -0.266 8.457 1.00 97.56 90 ASN A O 1
ATOM 728 N N . ILE A 1 91 ? -3.210 0.996 6.635 1.00 97.06 91 ILE A N 1
ATOM 729 C CA . ILE A 1 91 ? -3.947 0.100 5.723 1.00 97.06 91 ILE A CA 1
ATOM 730 C C . ILE A 1 91 ? -3.160 -1.199 5.481 1.00 97.06 91 ILE A C 1
ATOM 732 O O . ILE A 1 91 ? -3.744 -2.277 5.578 1.00 97.06 91 ILE A O 1
ATOM 736 N N . LYS A 1 92 ? -1.838 -1.129 5.248 1.00 97.38 92 LYS A N 1
ATOM 737 C CA . LYS A 1 92 ? -0.979 -2.319 5.098 1.00 97.38 92 LYS A CA 1
ATOM 738 C C . LYS A 1 92 ? -1.037 -3.212 6.342 1.00 97.38 92 LYS A C 1
ATOM 740 O O . LYS A 1 92 ? -1.203 -4.415 6.194 1.00 97.38 92 LYS A O 1
ATOM 745 N N . LYS A 1 93 ? -0.967 -2.642 7.553 1.00 97.06 93 LYS A N 1
ATOM 746 C CA . LYS A 1 93 ? -1.087 -3.396 8.816 1.00 97.06 93 LYS A CA 1
ATOM 747 C C . LYS A 1 93 ? -2.426 -4.122 8.948 1.00 97.06 93 LYS A C 1
ATOM 749 O O . LYS A 1 93 ? -2.426 -5.309 9.255 1.00 97.06 93 LYS A O 1
ATOM 754 N N . VAL A 1 94 ? -3.551 -3.454 8.667 1.00 96.81 94 VAL A N 1
ATOM 755 C CA . VAL A 1 94 ? -4.877 -4.104 8.683 1.00 96.81 94 VAL A CA 1
ATOM 756 C C . VAL A 1 94 ? -4.941 -5.258 7.676 1.00 96.81 94 VAL A C 1
ATOM 758 O O . VAL A 1 94 ? -5.370 -6.346 8.044 1.00 96.81 94 VAL A O 1
ATOM 761 N N . LEU A 1 95 ? -4.437 -5.069 6.451 1.00 96.00 95 LEU A N 1
ATOM 762 C CA . LEU A 1 95 ? -4.400 -6.124 5.426 1.00 96.00 95 LEU A CA 1
ATOM 763 C C . LEU A 1 95 ? -3.416 -7.273 5.741 1.00 96.00 95 LEU A C 1
ATOM 765 O O . LEU A 1 95 ? -3.552 -8.351 5.172 1.00 96.00 95 LEU A O 1
ATOM 769 N N . ARG A 1 96 ? -2.458 -7.076 6.658 1.00 96.19 96 ARG A N 1
ATOM 770 C CA . ARG A 1 96 ? -1.586 -8.132 7.215 1.00 96.19 96 ARG A CA 1
ATOM 771 C C . ARG A 1 96 ? -2.166 -8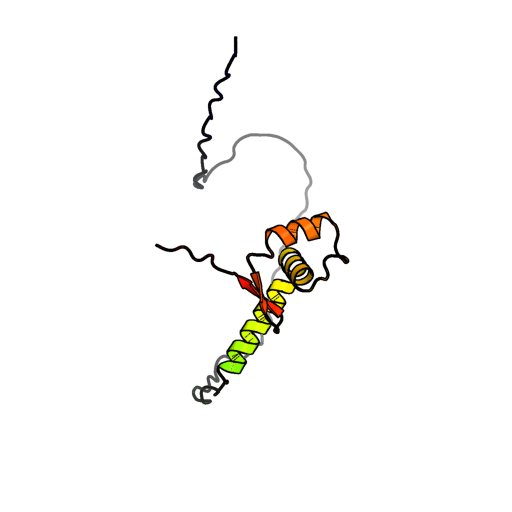.822 8.461 1.00 96.19 96 ARG A C 1
ATOM 773 O O . ARG A 1 96 ? -1.520 -9.707 9.008 1.00 96.19 96 ARG A O 1
ATOM 780 N N . GLY A 1 97 ? -3.342 -8.408 8.941 1.00 95.06 97 GLY A N 1
ATOM 781 C CA . GLY A 1 97 ? -3.921 -8.882 10.205 1.00 95.06 97 GLY A CA 1
ATOM 782 C C . GLY A 1 97 ? -3.317 -8.246 11.466 1.00 95.06 97 GLY A C 1
ATOM 783 O O . GLY A 1 97 ? -3.768 -8.524 12.570 1.00 95.06 97 GLY A O 1
ATOM 784 N N . GLU A 1 98 ? -2.357 -7.324 11.341 1.00 96.06 98 GLU A N 1
ATOM 785 C CA . GLU A 1 98 ? -1.643 -6.687 12.463 1.00 96.06 98 GLU A CA 1
ATOM 786 C C . GLU A 1 98 ? -2.465 -5.602 13.198 1.00 96.06 98 GLU A C 1
ATOM 788 O O . GLU A 1 98 ? -1.909 -4.761 13.909 1.00 96.06 98 GLU A O 1
ATOM 793 N N . ALA A 1 99 ? -3.791 -5.591 13.034 1.00 93.62 99 ALA A N 1
ATOM 794 C CA . ALA A 1 99 ? -4.685 -4.560 13.567 1.00 93.62 99 ALA A CA 1
ATOM 795 C C . ALA A 1 99 ? -4.672 -4.471 15.107 1.00 93.62 99 ALA A C 1
ATOM 797 O O . ALA A 1 99 ? -4.911 -3.399 15.658 1.00 93.62 99 ALA A O 1
ATOM 798 N N . GLU A 1 100 ? -4.343 -5.566 15.795 1.00 94.38 100 GLU A N 1
ATOM 799 C CA . GLU A 1 100 ? -4.168 -5.630 17.255 1.00 94.38 100 GLU A CA 1
ATOM 800 C C . GLU A 1 100 ? -3.002 -4.760 17.757 1.00 94.38 100 GLU A C 1
ATOM 802 O O . GLU A 1 100 ? -3.013 -4.283 18.888 1.00 94.38 100 GLU A O 1
ATOM 807 N N . ARG A 1 101 ? -2.001 -4.503 16.901 1.00 93.81 101 ARG A N 1
ATOM 808 C CA . ARG A 1 101 ? -0.810 -3.686 17.202 1.00 93.81 101 ARG A CA 1
ATOM 809 C C . ARG A 1 101 ? -1.013 -2.200 16.873 1.00 93.81 101 ARG A C 1
ATOM 811 O O . ARG A 1 101 ? -0.044 -1.476 16.629 1.00 93.81 101 ARG A O 1
ATOM 818 N N . MET A 1 102 ? -2.263 -1.751 16.785 1.00 95.25 102 MET A N 1
ATOM 819 C CA . MET A 1 102 ? -2.653 -0.397 16.385 1.00 95.25 102 MET A CA 1
ATOM 820 C C . MET A 1 102 ? -3.627 0.201 17.400 1.00 95.25 102 MET A C 1
ATOM 822 O O . MET A 1 102 ? -4.380 -0.518 18.053 1.00 95.25 102 MET A O 1
ATOM 826 N N . SER A 1 103 ? -3.683 1.531 17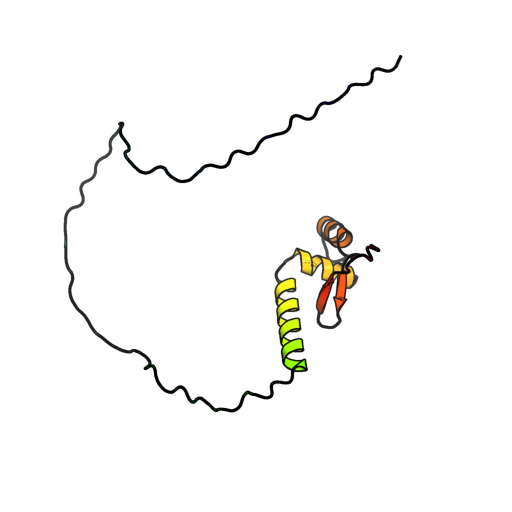.502 1.00 96.44 103 SER A N 1
ATOM 827 C CA . SER A 1 103 ? -4.741 2.158 18.300 1.00 96.44 103 SER A CA 1
ATOM 828 C C . SER A 1 103 ? -6.118 1.934 17.657 1.00 96.44 103 SER A C 1
ATOM 830 O O . SER A 1 103 ? -6.255 1.932 16.430 1.00 96.44 103 SER A O 1
ATOM 832 N N . TYR A 1 104 ? -7.173 1.818 18.474 1.00 95.50 104 TYR A N 1
ATOM 833 C CA . TYR A 1 104 ? -8.552 1.621 17.995 1.00 95.50 104 TYR A CA 1
ATOM 834 C C . TYR A 1 104 ? -8.963 2.629 16.906 1.00 95.50 104 TYR A C 1
ATOM 836 O O . TYR A 1 104 ? -9.609 2.275 15.918 1.00 95.50 104 TYR A O 1
ATOM 844 N N . ARG A 1 105 ? -8.557 3.898 17.064 1.00 96.12 105 ARG A N 1
ATOM 845 C CA . ARG A 1 105 ? -8.844 4.977 16.109 1.00 96.12 105 ARG A CA 1
ATOM 846 C C . ARG A 1 105 ? -8.132 4.766 14.772 1.00 96.12 105 ARG A C 1
ATOM 848 O O . ARG A 1 105 ? -8.731 5.015 13.729 1.00 96.12 105 ARG A O 1
ATOM 855 N N . GLU A 1 106 ? -6.879 4.319 14.787 1.00 96.38 106 GLU A N 1
ATOM 856 C CA . GLU A 1 106 ? -6.121 4.018 13.570 1.00 96.38 106 GLU A CA 1
ATOM 857 C C . GLU A 1 106 ? -6.665 2.792 12.850 1.00 96.38 106 GLU A C 1
ATOM 859 O O . GLU A 1 106 ? -6.899 2.868 11.646 1.00 96.38 106 GLU A O 1
ATOM 864 N N . ALA A 1 107 ? -6.927 1.704 13.582 1.00 96.56 107 ALA A N 1
ATOM 865 C CA . ALA A 1 107 ? -7.520 0.496 13.026 1.00 96.56 107 ALA A CA 1
ATOM 866 C C . ALA A 1 107 ? -8.871 0.826 12.372 1.00 96.56 107 ALA A C 1
ATOM 868 O O . ALA A 1 107 ? -9.042 0.613 11.173 1.00 96.56 107 ALA A O 1
ATOM 869 N N . ARG A 1 108 ? -9.799 1.460 13.103 1.00 96.06 108 ARG A N 1
ATOM 870 C CA . ARG A 1 108 ? -11.117 1.860 12.575 1.00 96.06 108 ARG A CA 1
ATOM 871 C C . ARG A 1 108 ? -11.018 2.784 11.353 1.00 96.06 108 ARG A C 1
ATOM 873 O O . ARG A 1 108 ? -11.826 2.667 10.431 1.00 96.06 108 ARG A O 1
ATOM 880 N N . ASN A 1 109 ? -10.034 3.686 11.321 1.00 96.00 109 ASN A N 1
ATOM 881 C CA . ASN A 1 109 ? -9.786 4.542 10.161 1.00 96.00 109 ASN A CA 1
ATOM 882 C C . ASN A 1 109 ? -9.235 3.759 8.961 1.00 96.00 109 ASN A C 1
ATOM 884 O O . ASN A 1 109 ? -9.648 4.039 7.841 1.00 96.00 109 ASN A O 1
ATOM 888 N N . ALA A 1 110 ? -8.338 2.793 9.170 1.00 96.88 110 ALA A N 1
ATOM 889 C CA . ALA A 1 110 ? -7.766 1.967 8.109 1.00 96.88 110 ALA A CA 1
ATOM 890 C C . ALA A 1 110 ? -8.782 0.969 7.529 1.00 96.88 110 ALA A C 1
ATOM 892 O O . ALA A 1 110 ? -8.919 0.894 6.309 1.00 96.88 110 ALA A O 1
ATOM 893 N N . TRP A 1 111 ? -9.570 0.297 8.377 1.00 96.12 111 TRP A N 1
ATOM 894 C CA . TRP A 1 111 ? -10.656 -0.607 7.968 1.00 96.12 111 TRP A CA 1
ATOM 895 C C . TRP A 1 111 ? -11.649 0.067 7.005 1.00 96.12 111 TRP A C 1
ATOM 897 O O . TRP A 1 111 ? -12.011 -0.523 5.997 1.00 96.12 111 TRP A O 1
ATOM 907 N N . LYS A 1 112 ? -11.989 1.352 7.205 1.00 94.94 112 LYS A N 1
ATOM 908 C CA . LYS A 1 112 ? -12.836 2.132 6.271 1.00 94.94 112 LYS A CA 1
ATOM 909 C C . LYS A 1 112 ? -12.283 2.20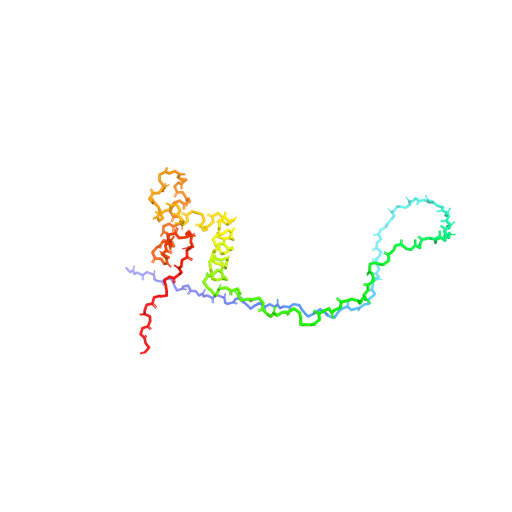5 4.830 1.00 94.94 112 LYS A C 1
ATOM 911 O O . LYS A 1 112 ? -13.018 2.575 3.907 1.00 94.94 112 LYS A O 1
ATOM 916 N N . TYR A 1 113 ? -10.998 1.922 4.618 1.00 94.38 113 TYR A N 1
ATOM 917 C CA . TYR A 1 113 ? -10.335 1.938 3.311 1.00 94.38 113 TYR A CA 1
ATOM 918 C C . TYR A 1 113 ? -9.835 0.562 2.860 1.00 94.38 113 TYR A C 1
ATOM 920 O O . TYR A 1 113 ? -9.670 0.406 1.655 1.00 94.38 113 TYR A O 1
ATOM 928 N N . ALA A 1 114 ? -9.648 -0.403 3.767 1.00 95.00 114 ALA A N 1
ATOM 929 C CA . ALA A 1 114 ? -9.087 -1.727 3.484 1.00 95.00 114 ALA A CA 1
ATOM 930 C C . ALA A 1 114 ? -9.755 -2.416 2.281 1.00 95.00 114 ALA A C 1
ATOM 932 O O . ALA A 1 114 ? -9.060 -2.746 1.328 1.00 95.00 114 ALA A O 1
ATOM 933 N N . ASP A 1 115 ? -11.089 -2.490 2.249 1.00 94.31 115 ASP A N 1
ATOM 934 C CA . ASP A 1 115 ? -11.872 -3.150 1.183 1.00 94.31 115 ASP A CA 1
ATOM 935 C C . ASP A 1 115 ? -11.670 -2.560 -0.230 1.00 94.31 115 ASP A C 1
ATOM 937 O O . ASP A 1 115 ? -12.109 -3.138 -1.223 1.00 94.31 115 ASP A O 1
ATOM 941 N N . ARG A 1 116 ? -11.041 -1.381 -0.344 1.00 94.50 116 ARG A N 1
ATOM 942 C CA . ARG A 1 116 ? -10.704 -0.730 -1.623 1.00 94.50 116 ARG A CA 1
ATOM 943 C C . ARG A 1 116 ? -9.246 -0.929 -2.038 1.00 94.50 116 ARG A C 1
ATOM 945 O O . ARG A 1 116 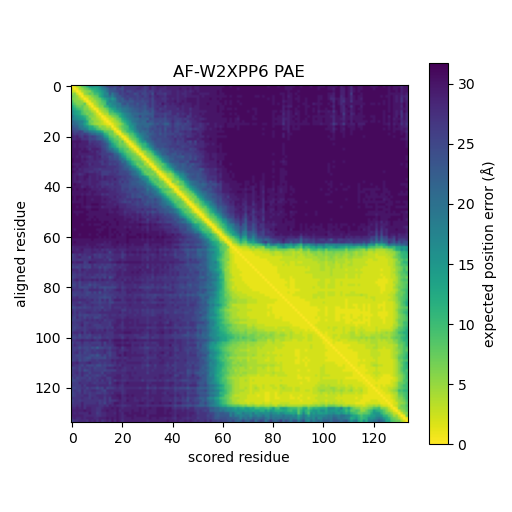? -8.820 -0.317 -3.016 1.00 94.50 116 ARG A O 1
ATOM 952 N N . PHE A 1 117 ? -8.476 -1.754 -1.330 1.00 95.94 117 PHE A N 1
ATOM 953 C CA . PHE A 1 117 ? -7.086 -2.049 -1.667 1.00 95.94 117 PHE A CA 1
ATOM 954 C C . PHE A 1 117 ? -6.754 -3.538 -1.552 1.00 95.94 117 PHE A C 1
ATOM 956 O O . PHE A 1 117 ? -7.217 -4.229 -0.652 1.00 95.94 117 PHE A O 1
ATOM 963 N N . VAL A 1 118 ? -5.866 -4.002 -2.429 1.00 95.62 118 VAL A N 1
ATOM 964 C CA . VAL A 1 118 ? -5.146 -5.273 -2.274 1.00 95.62 118 VAL A CA 1
ATOM 965 C C . VAL A 1 118 ? -3.685 -4.959 -1.978 1.00 95.62 118 VAL A C 1
ATOM 967 O O . VAL A 1 118 ? -3.100 -4.065 -2.595 1.00 95.62 118 VAL A O 1
ATOM 970 N N . LEU A 1 119 ? -3.095 -5.686 -1.031 1.00 96.38 119 LEU A N 1
ATOM 971 C CA . LEU A 1 119 ? -1.667 -5.633 -0.742 1.00 96.38 119 LEU A CA 1
ATOM 972 C C . LEU A 1 119 ? -0.949 -6.704 -1.571 1.00 96.38 119 LEU A C 1
ATOM 974 O O . LEU A 1 119 ? -1.200 -7.893 -1.398 1.00 96.38 119 LEU A O 1
ATOM 978 N N . SER A 1 120 ? -0.072 -6.266 -2.470 1.00 95.56 120 SER A N 1
ATOM 979 C CA . SER A 1 120 ? 0.834 -7.128 -3.233 1.00 95.56 120 SER A CA 1
ATOM 980 C C . SER A 1 120 ? 1.956 -7.677 -2.340 1.00 95.56 120 SER A C 1
ATOM 982 O O . SER A 1 120 ? 2.329 -7.055 -1.340 1.00 95.56 120 SER A O 1
ATOM 984 N N . GLU A 1 121 ? 2.524 -8.823 -2.723 1.00 94.06 121 GLU A N 1
ATOM 985 C CA . GLU A 1 121 ? 3.665 -9.460 -2.051 1.00 94.06 121 GLU A CA 1
ATOM 986 C C . GLU A 1 121 ? 4.882 -8.523 -1.973 1.00 94.06 121 GLU A C 1
ATOM 988 O O . GLU A 1 121 ? 5.506 -8.399 -0.919 1.00 94.06 121 GLU A O 1
ATOM 993 N N . ASP A 1 122 ? 5.140 -7.752 -3.037 1.00 93.31 122 ASP A N 1
ATOM 994 C CA . ASP A 1 122 ? 6.187 -6.719 -3.085 1.00 93.31 122 ASP A CA 1
ATOM 995 C C . ASP A 1 122 ? 5.863 -5.446 -2.271 1.00 93.31 122 ASP A C 1
ATOM 997 O O . ASP A 1 122 ? 6.543 -4.422 -2.375 1.00 93.31 122 ASP A O 1
ATOM 1001 N N . GLY A 1 123 ? 4.835 -5.507 -1.421 1.00 95.06 123 GLY A N 1
ATOM 1002 C CA . GLY A 1 123 ? 4.497 -4.487 -0.436 1.00 95.06 123 GLY A CA 1
ATOM 1003 C C . GLY A 1 123 ? 3.734 -3.286 -0.990 1.00 95.06 123 GLY A C 1
ATOM 1004 O O . GLY A 1 123 ? 3.500 -2.338 -0.237 1.00 95.06 123 GLY A O 1
ATOM 1005 N N . VAL A 1 124 ? 3.334 -3.295 -2.264 1.00 97.19 124 VAL A N 1
ATOM 1006 C CA . VAL A 1 124 ? 2.548 -2.218 -2.883 1.00 97.19 124 VAL A CA 1
ATOM 1007 C C . VAL A 1 124 ? 1.052 -2.391 -2.590 1.00 97.19 124 VAL A C 1
ATOM 1009 O O . VAL A 1 124 ? 0.481 -3.455 -2.814 1.00 97.19 124 VAL A O 1
ATOM 1012 N N . LEU A 1 125 ? 0.384 -1.326 -2.132 1.00 96.81 125 LEU A N 1
ATOM 1013 C CA . LEU A 1 125 ? -1.081 -1.239 -2.142 1.00 96.81 125 LEU A CA 1
ATOM 1014 C C . LEU A 1 125 ? -1.582 -0.878 -3.546 1.00 96.81 125 LEU A C 1
ATOM 1016 O O . LEU A 1 125 ? -1.231 0.182 -4.072 1.00 96.81 125 LEU A O 1
ATOM 1020 N N . HIS A 1 126 ? -2.451 -1.719 -4.105 1.00 95.38 126 HIS A N 1
ATOM 1021 C CA . HIS A 1 126 ? -3.163 -1.502 -5.365 1.00 95.38 126 HIS A CA 1
ATOM 1022 C C . HIS A 1 126 ? -4.623 -1.139 -5.090 1.00 95.38 126 HIS A C 1
ATOM 1024 O O . HIS A 1 126 ? -5.288 -1.827 -4.321 1.00 95.38 126 HIS A O 1
ATOM 1030 N N . TYR A 1 127 ? -5.131 -0.071 -5.711 1.00 93.81 127 TYR A N 1
ATOM 1031 C CA . TYR A 1 127 ? -6.529 0.343 -5.557 1.00 93.81 127 TYR A CA 1
ATOM 1032 C C . TYR A 1 127 ? -7.466 -0.545 -6.384 1.00 93.81 127 TYR A C 1
ATOM 1034 O O . TYR A 1 127 ? -7.285 -0.687 -7.594 1.00 93.81 127 TYR A O 1
ATOM 1042 N N . LEU A 1 128 ? -8.497 -1.090 -5.741 1.00 93.06 128 LEU A N 1
ATOM 1043 C CA . LEU A 1 128 ? -9.593 -1.775 -6.412 1.00 93.06 128 LEU A CA 1
ATOM 1044 C C . LEU A 1 128 ? -10.569 -0.736 -6.968 1.00 93.06 128 LEU A C 1
ATOM 1046 O O . LEU A 1 128 ? -11.337 -0.122 -6.227 1.00 93.06 128 LEU A O 1
ATOM 1050 N N . VAL A 1 129 ? -10.558 -0.562 -8.290 1.00 81.06 129 VAL A N 1
ATOM 1051 C CA . VAL A 1 129 ? -11.617 0.167 -8.995 1.00 81.06 129 VAL A CA 1
ATOM 1052 C C . VAL A 1 129 ? -12.908 -0.658 -8.883 1.00 81.06 129 VAL A C 1
ATOM 1054 O O . VAL A 1 129 ? -12.921 -1.803 -9.342 1.00 81.06 129 VAL A O 1
ATOM 1057 N N . PRO A 1 130 ? -13.995 -0.131 -8.283 1.00 74.69 130 PRO A N 1
ATOM 1058 C CA . PRO A 1 130 ? -15.281 -0.821 -8.283 1.00 74.69 130 PRO A CA 1
ATOM 1059 C C . PRO A 1 130 ? -15.745 -1.045 -9.723 1.00 74.69 130 PRO A C 1
ATOM 1061 O O . PRO A 1 130 ? -15.586 -0.155 -10.557 1.00 74.69 130 PRO A O 1
ATOM 1064 N N . ARG A 1 131 ? -16.345 -2.203 -10.028 1.00 70.75 131 ARG A N 1
ATOM 1065 C CA . ARG A 1 131 ? -16.926 -2.463 -11.356 1.00 70.75 131 ARG A CA 1
ATOM 1066 C C . ARG A 1 131 ? -18.181 -1.609 -11.569 1.00 70.75 131 ARG A C 1
ATOM 1068 O O . ARG A 1 131 ? -19.298 -2.089 -11.406 1.00 70.75 131 ARG A O 1
ATOM 1075 N N . THR A 1 132 ? -17.993 -0.351 -11.949 1.00 68.69 132 THR A N 1
ATOM 1076 C CA . THR A 1 132 ? -19.035 0.457 -12.581 1.00 68.69 132 THR A CA 1
ATOM 1077 C C . THR A 1 132 ? -19.289 -0.115 -13.970 1.00 68.69 132 THR A C 1
ATOM 1079 O O . THR A 1 132 ? -18.475 0.064 -14.878 1.00 68.69 132 THR A O 1
ATOM 1082 N N . VAL A 1 133 ? -20.398 -0.839 -14.118 1.00 68.81 133 VAL A N 1
ATOM 1083 C CA . VAL A 1 133 ? -21.016 -1.027 -15.434 1.00 68.81 133 VAL A CA 1
ATOM 1084 C C . VAL A 1 133 ? -21.488 0.335 -15.949 1.00 68.81 133 VAL A C 1
ATOM 1086 O O . VAL A 1 133 ? -21.896 1.183 -15.151 1.00 68.81 133 VAL A O 1
ATOM 1089 N N . TRP A 1 134 ? -21.363 0.532 -17.259 1.00 60.81 134 TRP A N 1
ATOM 1090 C CA . TRP A 1 134 ? -21.779 1.725 -17.996 1.00 60.81 134 TRP A CA 1
ATOM 1091 C C . TRP A 1 134 ? -23.040 1.405 -18.802 1.00 60.81 134 TRP A C 1
ATOM 1093 O O . TRP A 1 134 ? -23.134 0.240 -19.253 1.00 60.81 134 TRP A O 1
#

Foldseek 3Di:
DDDDDDDDDDDDDDDDDDPDDDDDDDDDDDDDDDDDDDDDDDDDDDDDDDPDPDDPPDDPDDPPCPVVNVVLVVLLVQLVVLVVDLQSVLLLCVLVVVLVVDPPVSVVSNVVCNVQWDQDPSGHTDGRDPPDDD

Sequence (134 aa):
MAVMTRRQAKAKRVRFADEHSEQAPKGREQCKERDGVVNEHSPDNISQDQPSSTKRTSALGGEDVDPIEIQRERRRRIAKAQDKEQKWVNIKKVLRGEAERMSYREARNAWKYADRFVLSEDGVLHYLVPRTVW

Secondary structure (DSSP, 8-state):
---------------PPP----------------------------------S------SPPP---HHHHHHHHHHHHHHHHTTSHHHHHHHHHHTTGGGGS-HHHHHHHHHHHTTEEE-TTS-EEE-------

Solvent-accessible surface area (backbone atoms only — not comparable to full-atom values): 9520 Å² total; per-residue (Å²): 138,86,88,84,83,85,83,80,87,82,84,81,81,87,80,83,83,81,95,80,82,83,86,85,91,82,84,90,87,84,90,80,92,84,90,83,86,86,84,88,85,85,83,87,91,83,82,87,84,77,88,75,92,76,80,84,69,77,84,64,75,84,76,89,70,53,68,66,56,57,49,52,50,51,43,50,52,51,22,62,54,42,67,71,38,69,70,48,42,43,28,52,34,49,78,69,67,47,41,84,83,46,55,71,70,53,38,58,57,19,59,79,48,37,92,41,47,48,77,44,93,81,60,33,78,43,75,57,78,75,89,75,82,131

Mean predicted aligned error: 19.85 Å